Protein AF-A0A845YQE1-F1 (afdb_monomer)

Secondary structure (DSSP, 8-state):
---GGGTT-EEEEEEETT-HHHHHHHHHHHHHHHHTT---EEEEEE-HHHHHHH-----SSEEEE-TT-HHHHHHHHHHHHHHSTTS--EEEEPPTT-S---TTEEEEEE--HHHHHHHHHHH--S-HHHHHHHHHHTT-

Structure (mmCIF, N/CA/C/O backbone):
data_AF-A0A845YQE1-F1
#
_entry.id   AF-A0A845YQE1-F1
#
loop_
_atom_site.group_PDB
_atom_site.id
_atom_site.type_symbol
_atom_site.label_atom_id
_atom_site.label_alt_id
_atom_site.label_comp_id
_atom_site.label_asym_id
_atom_site.label_entity_id
_atom_site.label_seq_id
_atom_site.pdbx_PDB_ins_code
_atom_site.Cartn_x
_atom_site.Cartn_y
_atom_site.Cartn_z
_atom_site.occupancy
_atom_site.B_iso_or_equiv
_atom_site.auth_seq_id
_atom_site.auth_comp_id
_atom_site.auth_asym_id
_atom_site.auth_atom_id
_atom_site.pdbx_PDB_model_num
ATOM 1 N N . MET A 1 1 ? -8.900 9.934 15.904 1.00 53.47 1 MET A N 1
ATOM 2 C CA . MET A 1 1 ? -8.928 9.860 14.425 1.00 53.47 1 MET A CA 1
ATOM 3 C C . MET A 1 1 ? -9.695 8.609 14.064 1.00 53.47 1 MET A C 1
ATOM 5 O O . MET A 1 1 ? -9.322 7.556 14.551 1.00 53.47 1 MET A O 1
ATOM 9 N N . ASP A 1 2 ? -10.761 8.731 13.279 1.00 62.81 2 ASP A N 1
ATOM 10 C CA . ASP A 1 2 ? -11.666 7.608 13.027 1.00 62.81 2 ASP A CA 1
ATOM 11 C C . ASP A 1 2 ? -11.073 6.652 11.980 1.00 62.81 2 ASP A C 1
ATOM 13 O O . ASP A 1 2 ? -10.952 7.027 10.811 1.00 62.81 2 ASP A O 1
ATOM 17 N N . VAL A 1 3 ? -10.591 5.486 12.414 1.00 78.50 3 VAL A N 1
ATOM 18 C CA . VAL A 1 3 ? -10.077 4.402 11.553 1.00 78.50 3 VAL A CA 1
ATOM 19 C C . VAL A 1 3 ? -11.137 3.341 11.271 1.00 78.50 3 VAL A C 1
ATOM 21 O O . VAL A 1 3 ? -10.847 2.413 10.530 1.00 78.50 3 VAL A O 1
ATOM 24 N N . ALA A 1 4 ? -12.358 3.503 11.793 1.00 82.50 4 ALA A N 1
ATOM 25 C CA . ALA A 1 4 ? -13.430 2.515 11.695 1.00 82.50 4 ALA A CA 1
ATOM 26 C C . ALA A 1 4 ? -13.764 2.111 10.247 1.00 82.50 4 ALA A C 1
ATOM 28 O O . ALA A 1 4 ? -14.132 0.975 9.988 1.00 82.50 4 ALA A O 1
ATOM 29 N N . ILE A 1 5 ? -13.566 3.009 9.272 1.00 86.56 5 ILE A N 1
ATOM 30 C CA . ILE A 1 5 ? -13.750 2.694 7.841 1.00 86.56 5 ILE A CA 1
ATOM 31 C C . ILE A 1 5 ? -12.741 1.664 7.301 1.00 86.56 5 ILE A C 1
ATOM 33 O O . ILE A 1 5 ? -12.940 1.112 6.228 1.00 86.56 5 ILE A O 1
ATOM 37 N N . LEU A 1 6 ? -11.643 1.428 8.019 1.00 88.31 6 LEU A N 1
ATOM 38 C CA . LEU A 1 6 ? -10.621 0.433 7.691 1.00 88.31 6 LEU A CA 1
ATOM 39 C C . LEU A 1 6 ? -10.806 -0.861 8.498 1.00 88.31 6 LEU A C 1
ATOM 41 O O . LEU A 1 6 ? -10.034 -1.806 8.317 1.00 88.31 6 LEU A O 1
ATOM 45 N N . ASP A 1 7 ? -11.813 -0.934 9.373 1.00 88.00 7 ASP A N 1
ATOM 46 C CA . ASP A 1 7 ? -12.104 -2.150 10.122 1.00 88.00 7 ASP A CA 1
ATOM 47 C C . ASP A 1 7 ? -12.564 -3.255 9.165 1.00 88.00 7 ASP A C 1
ATOM 49 O O . ASP A 1 7 ? -13.392 -3.052 8.282 1.00 88.00 7 ASP A O 1
ATOM 53 N N . GLY A 1 8 ? -11.983 -4.445 9.319 1.00 86.62 8 GLY A N 1
ATOM 54 C CA . GLY A 1 8 ? -12.231 -5.579 8.424 1.00 86.62 8 GLY A CA 1
ATOM 55 C C . GLY A 1 8 ? -11.380 -5.589 7.151 1.00 86.62 8 GLY A C 1
ATOM 56 O O . GLY A 1 8 ? -11.297 -6.636 6.507 1.00 86.62 8 GLY A O 1
ATOM 57 N N . PHE A 1 9 ? -10.665 -4.504 6.827 1.00 91.69 9 PHE A N 1
ATOM 58 C CA . PHE A 1 9 ? -9.779 -4.489 5.664 1.00 91.69 9 PHE A CA 1
ATOM 59 C C . PHE A 1 9 ? -8.512 -5.311 5.886 1.00 91.69 9 PHE A C 1
ATOM 61 O O . PHE A 1 9 ? -7.829 -5.209 6.908 1.00 91.69 9 PHE A O 1
ATOM 68 N N . LYS A 1 10 ? -8.156 -6.101 4.876 1.00 92.44 10 LYS A N 1
ATOM 69 C CA . LYS A 1 10 ? -6.837 -6.704 4.721 1.00 92.44 10 LYS A CA 1
ATOM 70 C C . LYS A 1 10 ? -5.950 -5.733 3.948 1.00 92.44 10 LYS A C 1
ATOM 72 O O . LYS A 1 10 ? -6.211 -5.448 2.782 1.00 92.44 10 LYS A O 1
ATOM 77 N N . VAL A 1 11 ? -4.867 -5.286 4.578 1.00 93.12 11 VAL A N 1
ATOM 78 C CA . VAL A 1 11 ? -3.864 -4.429 3.939 1.00 93.12 11 VAL A CA 1
ATOM 79 C C . VAL A 1 11 ? -2.588 -5.223 3.688 1.00 93.12 11 VAL A C 1
ATOM 81 O O . VAL A 1 11 ? -2.023 -5.823 4.605 1.00 93.12 11 VAL A O 1
ATOM 84 N 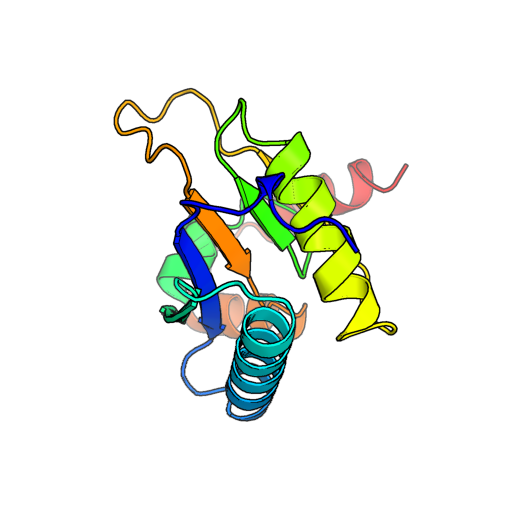N . GLU A 1 12 ? -2.100 -5.231 2.452 1.00 93.06 12 GLU A N 1
ATOM 85 C CA . GLU A 1 12 ? -0.800 -5.819 2.111 1.00 93.06 12 GLU A CA 1
ATOM 86 C C . GLU A 1 12 ? 0.160 -4.750 1.586 1.00 93.06 12 GLU A C 1
ATOM 88 O O . GLU A 1 12 ? -0.171 -3.993 0.681 1.00 93.06 12 GLU A O 1
ATOM 93 N N . ILE A 1 13 ? 1.357 -4.684 2.171 1.00 93.25 13 ILE A N 1
ATOM 94 C CA . ILE A 1 13 ? 2.411 -3.748 1.779 1.00 93.25 13 ILE A CA 1
ATOM 95 C C . ILE A 1 13 ? 3.448 -4.504 0.960 1.00 93.25 13 ILE A C 1
ATOM 97 O O . ILE A 1 13 ? 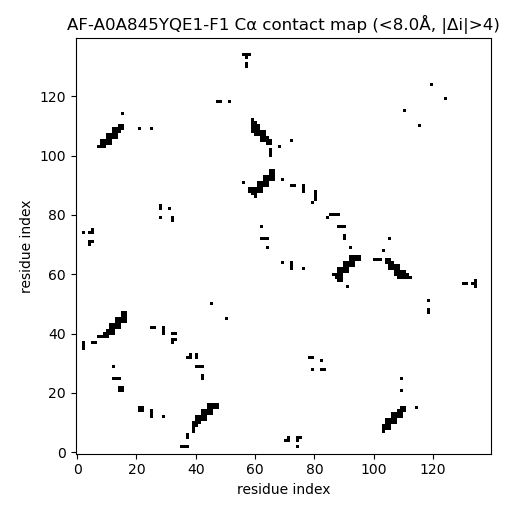4.164 -5.358 1.491 1.00 93.25 13 ILE A O 1
ATOM 101 N N . PHE A 1 14 ? 3.518 -4.182 -0.323 1.00 89.81 14 PHE A N 1
ATOM 102 C CA . PHE A 1 14 ? 4.438 -4.756 -1.284 1.00 89.81 14 PHE A CA 1
ATOM 103 C C . PHE A 1 14 ? 5.726 -3.940 -1.363 1.00 89.81 14 PHE A C 1
ATOM 105 O O . PHE A 1 14 ? 5.704 -2.713 -1.458 1.00 89.81 14 PHE A O 1
ATOM 112 N N . PHE A 1 15 ? 6.858 -4.639 -1.345 1.00 87.38 15 PHE A N 1
ATOM 113 C CA . PHE A 1 15 ? 8.188 -4.059 -1.519 1.00 87.38 15 PHE A CA 1
ATOM 114 C C . PHE A 1 15 ? 9.057 -4.973 -2.387 1.00 87.38 15 PHE A C 1
ATOM 116 O O . PHE A 1 15 ? 8.846 -6.191 -2.450 1.00 87.38 15 PHE A O 1
ATOM 123 N N . LEU A 1 16 ? 10.041 -4.386 -3.068 1.00 82.94 16 LEU A N 1
ATOM 124 C CA . LEU A 1 16 ? 10.932 -5.133 -3.947 1.00 82.94 16 LEU A CA 1
ATOM 125 C C . LEU A 1 16 ? 11.894 -6.025 -3.154 1.00 82.94 16 LEU A C 1
ATOM 127 O O . LEU A 1 16 ? 12.587 -5.581 -2.238 1.00 82.94 16 LEU A O 1
ATOM 131 N N . SER A 1 17 ? 11.987 -7.287 -3.567 1.00 81.38 17 SER A N 1
ATOM 132 C CA . SER A 1 17 ? 13.004 -8.220 -3.080 1.00 81.38 17 SER A CA 1
ATOM 133 C C . SER A 1 17 ? 14.426 -7.650 -3.179 1.00 81.38 17 SER A C 1
ATOM 135 O O . SER A 1 17 ? 14.834 -7.183 -4.239 1.00 81.38 17 SER A O 1
ATOM 137 N N . GLY A 1 18 ? 15.212 -7.768 -2.105 1.00 82.50 18 GLY A N 1
ATOM 138 C CA . GLY A 1 18 ? 16.615 -7.330 -2.069 1.00 82.50 18 GLY A CA 1
ATOM 139 C C . GLY A 1 18 ? 16.826 -5.841 -1.764 1.00 82.50 18 GLY A C 1
ATOM 140 O O . GLY A 1 18 ? 17.968 -5.402 -1.683 1.00 82.50 18 GLY A O 1
ATOM 141 N N . ARG A 1 19 ? 15.751 -5.070 -1.551 1.00 84.69 19 ARG A N 1
ATOM 142 C CA . ARG A 1 19 ? 15.798 -3.661 -1.131 1.00 84.69 19 ARG A CA 1
ATOM 143 C C . ARG A 1 19 ? 15.523 -3.536 0.368 1.00 84.69 19 ARG A C 1
ATOM 145 O O . ARG A 1 19 ? 14.375 -3.409 0.796 1.00 84.69 19 ARG A O 1
ATOM 152 N N . GLN A 1 20 ? 16.581 -3.615 1.178 1.00 89.00 20 GLN A N 1
ATOM 153 C CA . GLN A 1 20 ? 16.476 -3.549 2.643 1.00 89.00 20 GLN A CA 1
ATOM 154 C C . GLN A 1 20 ? 15.891 -2.214 3.128 1.00 89.00 20 GLN A C 1
ATOM 156 O O . GLN A 1 20 ? 15.154 -2.171 4.111 1.00 89.00 20 GLN A O 1
ATOM 161 N N . ASP A 1 21 ? 16.192 -1.131 2.420 1.00 89.00 21 ASP A N 1
ATOM 162 C CA . ASP A 1 21 ? 15.629 0.196 2.639 1.00 89.00 21 ASP A CA 1
ATOM 163 C C . ASP A 1 21 ? 14.100 0.205 2.470 1.00 89.00 21 ASP A C 1
ATOM 165 O O . ASP A 1 21 ? 13.390 0.691 3.352 1.00 89.00 21 ASP A O 1
ATOM 169 N N . LEU A 1 22 ? 13.581 -0.424 1.408 1.00 87.31 22 LEU A N 1
ATOM 170 C CA . LEU A 1 22 ? 12.137 -0.549 1.181 1.00 87.31 22 LEU A CA 1
ATOM 171 C C . LEU A 1 22 ? 11.470 -1.481 2.197 1.00 87.31 22 LEU A C 1
ATOM 173 O O . LEU A 1 22 ? 10.368 -1.190 2.657 1.00 87.31 22 LEU A O 1
ATOM 177 N N . TYR A 1 23 ? 12.134 -2.568 2.600 1.00 91.94 23 TYR A N 1
ATOM 178 C CA . TYR A 1 23 ? 11.639 -3.420 3.685 1.00 91.94 23 TYR A CA 1
ATOM 179 C C . TYR A 1 23 ? 11.497 -2.638 4.998 1.00 91.94 23 TYR A C 1
ATOM 181 O O . TYR A 1 23 ? 10.460 -2.717 5.656 1.00 91.94 23 TYR A O 1
ATOM 189 N N . ASN A 1 24 ? 12.510 -1.850 5.368 1.00 92.69 24 ASN A N 1
ATOM 190 C CA . ASN A 1 24 ? 12.479 -1.041 6.586 1.00 92.69 24 ASN A CA 1
ATOM 191 C C . ASN A 1 24 ? 11.361 0.015 6.527 1.00 92.69 24 ASN A C 1
ATOM 193 O O . ASN A 1 24 ? 10.656 0.218 7.518 1.00 92.69 24 ASN A O 1
ATOM 197 N N . ALA A 1 25 ? 11.148 0.640 5.364 1.00 90.25 25 ALA A N 1
ATOM 198 C CA . ALA A 1 25 ? 10.025 1.549 5.142 1.00 90.25 25 ALA A CA 1
ATOM 199 C C . ALA A 1 25 ? 8.669 0.830 5.284 1.00 90.25 25 ALA A C 1
ATOM 201 O O . ALA A 1 25 ? 7.790 1.313 5.999 1.00 90.25 25 ALA A O 1
ATOM 202 N N . ALA A 1 26 ? 8.516 -0.359 4.689 1.00 93.25 26 ALA A N 1
ATOM 203 C CA . ALA A 1 26 ? 7.304 -1.176 4.797 1.00 93.25 26 ALA A CA 1
ATOM 204 C C . ALA A 1 26 ? 7.003 -1.565 6.245 1.00 93.25 26 ALA A C 1
ATOM 206 O O . ALA A 1 26 ? 5.861 -1.468 6.699 1.00 93.25 26 ALA A O 1
ATOM 207 N N . LEU A 1 27 ? 8.034 -1.971 6.986 1.00 95.56 27 LEU A N 1
ATOM 208 C CA . LEU A 1 27 ? 7.928 -2.322 8.394 1.00 95.56 27 LEU A CA 1
ATOM 209 C C . LEU A 1 27 ? 7.521 -1.114 9.246 1.00 95.56 27 LEU A C 1
ATOM 211 O O . LEU A 1 27 ? 6.639 -1.242 10.093 1.00 95.56 27 LEU A O 1
ATOM 215 N N . SER A 1 28 ? 8.108 0.058 8.990 1.00 93.88 28 SER A N 1
ATOM 216 C CA . SER A 1 28 ? 7.734 1.308 9.658 1.00 93.88 28 SER A CA 1
ATOM 217 C C . SER A 1 28 ? 6.260 1.652 9.423 1.00 93.88 28 SER A C 1
ATOM 219 O O . SER A 1 28 ? 5.518 1.871 10.383 1.00 93.88 28 SER A O 1
ATOM 221 N N . ILE A 1 29 ? 5.802 1.600 8.165 1.00 94.31 29 ILE A N 1
ATOM 222 C CA . ILE A 1 29 ? 4.396 1.838 7.810 1.00 94.31 29 ILE A CA 1
ATOM 223 C C . ILE A 1 29 ? 3.489 0.831 8.517 1.00 94.31 29 ILE A C 1
ATOM 225 O O . ILE A 1 29 ? 2.529 1.240 9.163 1.00 94.31 29 ILE A O 1
ATOM 229 N N . LYS A 1 30 ? 3.802 -0.470 8.465 1.00 95.56 30 LYS A N 1
ATOM 230 C CA . LYS A 1 30 ? 3.019 -1.511 9.148 1.00 95.56 30 LYS A CA 1
ATOM 231 C C . LYS A 1 30 ? 2.887 -1.238 10.646 1.00 95.56 30 LYS A C 1
ATOM 233 O O . LYS A 1 30 ? 1.779 -1.307 11.173 1.00 95.56 30 LYS A O 1
ATOM 238 N N . ASN A 1 31 ? 3.993 -0.944 11.325 1.00 95.00 31 ASN A N 1
ATOM 239 C CA . ASN A 1 31 ? 3.985 -0.701 12.767 1.00 95.00 31 ASN A CA 1
ATOM 240 C C . ASN A 1 31 ? 3.128 0.521 13.104 1.00 95.00 31 ASN A C 1
ATOM 242 O O . ASN A 1 31 ? 2.286 0.453 13.991 1.00 95.00 31 ASN A O 1
ATOM 246 N N . LYS A 1 32 ? 3.255 1.602 12.329 1.00 93.50 32 LYS A N 1
ATOM 247 C CA . LYS A 1 32 ? 2.418 2.787 12.514 1.00 93.50 32 LYS A CA 1
ATOM 248 C C . LYS A 1 32 ? 0.946 2.521 12.228 1.00 93.50 32 LYS A C 1
ATOM 250 O O . LYS A 1 32 ? 0.112 2.946 13.013 1.00 93.50 32 LYS A O 1
ATOM 255 N N . LEU A 1 33 ? 0.602 1.790 11.169 1.00 92.56 33 LEU A N 1
ATOM 256 C CA . LEU A 1 33 ? -0.786 1.387 10.915 1.00 92.56 33 LEU A CA 1
ATOM 257 C C . LEU A 1 33 ? -1.357 0.562 12.081 1.00 92.56 33 LEU A C 1
ATOM 259 O O . LEU A 1 33 ? -2.510 0.766 12.457 1.00 92.56 33 LEU A O 1
ATOM 263 N N . SER A 1 34 ? -0.540 -0.291 12.706 1.00 91.44 34 SER A N 1
ATOM 264 C CA . SER A 1 34 ? -0.920 -1.006 13.928 1.00 91.44 34 SER A CA 1
ATOM 265 C C . SER A 1 34 ? -1.143 -0.066 15.118 1.00 91.44 34 SER A C 1
ATOM 267 O O . SER A 1 34 ? -2.109 -0.270 15.850 1.00 91.44 34 SER A O 1
ATOM 269 N N . ASP A 1 35 ? -0.317 0.973 15.297 1.00 90.44 35 ASP A N 1
ATOM 270 C CA . ASP A 1 35 ? -0.529 2.016 16.320 1.00 90.44 35 ASP A CA 1
ATOM 271 C C . ASP A 1 35 ? -1.862 2.758 16.099 1.00 90.44 35 ASP A C 1
ATOM 273 O O . ASP A 1 35 ? -2.525 3.165 17.051 1.00 90.44 35 ASP A O 1
ATOM 277 N N . TYR A 1 36 ? -2.286 2.897 14.838 1.00 86.25 36 TYR A N 1
ATOM 278 C CA . TYR A 1 36 ? -3.596 3.437 14.459 1.00 86.25 36 TYR A CA 1
ATOM 279 C C . TYR A 1 36 ? -4.753 2.438 14.633 1.00 86.25 36 TYR A C 1
ATOM 281 O O . TYR A 1 36 ? -5.895 2.817 14.405 1.00 86.25 36 TYR A O 1
ATOM 289 N N . GLY A 1 37 ? -4.496 1.192 15.041 1.00 88.62 37 GLY A N 1
ATOM 290 C CA . GLY A 1 37 ? -5.517 0.167 15.285 1.00 88.62 37 GLY A CA 1
ATOM 291 C C . GLY A 1 37 ? -5.737 -0.824 14.138 1.00 88.62 37 GLY A C 1
ATOM 292 O O . GLY A 1 37 ? -6.488 -1.784 14.312 1.00 88.62 37 GLY A O 1
ATOM 293 N N . LEU A 1 38 ? -5.056 -0.672 12.995 1.00 90.19 38 LEU A N 1
ATOM 294 C CA . LEU A 1 38 ? -5.169 -1.612 11.878 1.00 90.19 38 LEU A CA 1
ATOM 295 C C . LEU A 1 38 ? -4.327 -2.863 12.141 1.00 90.19 38 LEU A C 1
ATOM 297 O O . LEU A 1 38 ? -3.103 -2.852 12.018 1.00 90.19 38 LEU A O 1
ATOM 301 N N . LYS A 1 39 ? -4.992 -3.974 12.463 1.00 86.12 39 LYS A N 1
ATOM 302 C CA . LYS A 1 39 ? -4.315 -5.230 12.836 1.00 86.12 39 LYS A CA 1
ATOM 303 C C . LYS A 1 39 ? -4.026 -6.162 11.657 1.00 86.12 39 LYS A C 1
ATOM 305 O O . LYS A 1 39 ? -3.072 -6.934 11.712 1.00 86.12 39 LYS A O 1
ATOM 310 N N . ASN A 1 40 ? -4.816 -6.108 10.584 1.00 92.50 40 A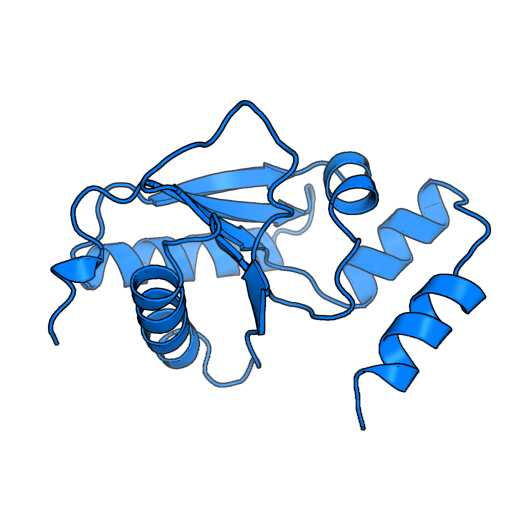SN A N 1
ATOM 311 C CA . ASN A 1 40 ? -4.672 -7.012 9.437 1.00 92.50 40 ASN A CA 1
ATOM 312 C C . ASN A 1 40 ? -3.763 -6.421 8.346 1.00 92.50 40 ASN A C 1
ATOM 314 O O . ASN A 1 40 ? -4.155 -6.288 7.188 1.00 92.50 40 ASN A O 1
ATOM 318 N N . VAL A 1 41 ? -2.540 -6.053 8.739 1.00 94.81 41 VAL A N 1
ATOM 319 C CA . VAL A 1 41 ? -1.518 -5.494 7.845 1.00 94.81 41 VAL A CA 1
ATOM 320 C C . VAL A 1 41 ? -0.379 -6.499 7.673 1.00 94.81 41 VAL A C 1
ATOM 322 O O . VAL A 1 41 ? 0.282 -6.883 8.644 1.00 94.81 41 VAL A O 1
ATOM 325 N N . ARG A 1 42 ? -0.117 -6.937 6.440 1.00 96.12 42 ARG A N 1
ATOM 326 C CA . ARG A 1 42 ? 0.947 -7.907 6.123 1.00 96.12 42 ARG A CA 1
ATOM 327 C C . ARG A 1 42 ? 1.979 -7.303 5.183 1.00 96.12 42 ARG A C 1
ATOM 329 O O . ARG A 1 42 ? 1.651 -6.496 4.324 1.00 96.12 42 ARG A O 1
ATOM 336 N N . LEU A 1 43 ? 3.227 -7.731 5.336 1.00 94.94 43 LEU A N 1
ATOM 337 C CA . LEU A 1 43 ? 4.296 -7.392 4.401 1.00 94.94 43 LEU A CA 1
ATOM 338 C C . LEU A 1 43 ? 4.378 -8.483 3.335 1.00 94.94 43 LEU A C 1
ATOM 340 O O . LEU A 1 43 ? 4.316 -9.672 3.658 1.00 94.94 43 LEU A O 1
ATOM 344 N N . ARG A 1 44 ? 4.521 -8.085 2.075 1.00 91.06 44 ARG A N 1
ATOM 345 C CA . ARG A 1 44 ? 4.679 -8.982 0.936 1.00 91.06 44 ARG A CA 1
ATOM 346 C C . ARG A 1 44 ? 5.911 -8.581 0.147 1.00 91.06 44 ARG A C 1
ATOM 348 O O . ARG A 1 44 ? 6.019 -7.475 -0.367 1.00 91.06 44 ARG A O 1
ATOM 355 N N . GLN A 1 45 ? 6.841 -9.512 0.040 1.00 86.69 45 GLN A N 1
ATOM 356 C CA . GLN A 1 45 ? 7.946 -9.366 -0.886 1.00 86.69 45 GLN A CA 1
ATOM 357 C C . GLN A 1 45 ? 7.418 -9.665 -2.284 1.00 86.69 45 GLN A C 1
ATOM 359 O O . GLN A 1 45 ? 6.820 -10.717 -2.509 1.00 86.69 45 GLN A O 1
ATOM 364 N N . SER A 1 46 ? 7.624 -8.740 -3.209 1.00 76.50 46 SER A N 1
ATOM 365 C CA . SER A 1 46 ? 7.238 -8.927 -4.598 1.00 76.50 46 SER A CA 1
ATOM 366 C C . SER A 1 46 ? 8.480 -9.086 -5.467 1.00 76.50 46 SER A C 1
ATOM 368 O O . SER A 1 46 ? 9.537 -8.478 -5.237 1.00 76.50 46 SER A O 1
ATOM 370 N N . SER A 1 47 ? 8.368 -9.997 -6.432 1.00 68.06 47 SER A N 1
ATOM 371 C CA . SER A 1 47 ? 9.401 -10.196 -7.434 1.00 68.06 47 SER A CA 1
ATOM 372 C C . SER A 1 47 ? 9.349 -9.046 -8.432 1.00 68.06 47 SER A C 1
ATOM 374 O O . SER A 1 47 ? 8.282 -8.518 -8.732 1.00 68.06 47 SER A O 1
ATOM 376 N N . ALA A 1 48 ? 10.495 -8.705 -9.008 1.00 63.56 48 ALA A N 1
ATOM 377 C CA . ALA A 1 48 ? 10.581 -7.740 -10.097 1.00 63.56 48 ALA A CA 1
ATOM 378 C C . ALA A 1 48 ? 9.549 -7.985 -11.224 1.00 63.56 48 ALA A C 1
ATOM 380 O O . ALA A 1 48 ? 8.979 -7.038 -11.753 1.00 63.56 48 ALA A O 1
ATOM 381 N N . ASN A 1 49 ? 9.261 -9.252 -11.542 1.00 55.66 49 ASN A N 1
ATOM 382 C CA . ASN A 1 49 ? 8.295 -9.632 -12.577 1.00 55.66 49 ASN A CA 1
ATOM 383 C C . ASN A 1 49 ? 6.846 -9.358 -12.168 1.00 55.66 49 ASN A C 1
ATOM 385 O O . ASN A 1 49 ? 6.044 -8.960 -13.003 1.00 55.66 49 ASN A O 1
ATOM 389 N N . THR A 1 50 ? 6.513 -9.545 -10.893 1.00 58.31 50 THR A N 1
ATOM 390 C CA . THR A 1 50 ? 5.173 -9.257 -10.366 1.00 58.31 50 THR A CA 1
ATOM 391 C C . THR A 1 50 ? 4.887 -7.756 -10.426 1.00 58.31 50 THR A C 1
ATOM 393 O O . THR A 1 50 ? 3.805 -7.365 -10.837 1.00 58.31 50 THR A O 1
ATOM 396 N N . PHE A 1 51 ? 5.887 -6.908 -10.155 1.00 57.41 51 PHE A N 1
ATOM 397 C CA . PHE A 1 51 ? 5.756 -5.461 -10.350 1.00 57.41 51 PHE A CA 1
ATOM 398 C C . PHE A 1 51 ? 5.476 -5.088 -11.820 1.00 57.41 51 PHE A C 1
ATOM 400 O O . PHE A 1 51 ? 4.613 -4.260 -12.070 1.00 57.41 51 PHE A O 1
ATOM 407 N N . ILE A 1 52 ? 6.135 -5.715 -12.806 1.00 52.31 52 ILE A N 1
ATOM 408 C CA . ILE A 1 52 ? 6.003 -5.396 -14.251 1.00 52.31 52 ILE A CA 1
ATOM 409 C C . ILE A 1 52 ? 4.577 -5.523 -14.788 1.00 52.31 52 ILE A C 1
ATOM 411 O O . ILE A 1 52 ? 4.128 -4.653 -15.532 1.00 52.31 52 ILE A O 1
ATOM 415 N N . PHE A 1 53 ? 3.885 -6.619 -14.484 1.00 50.72 53 PHE A N 1
ATOM 416 C CA . PHE A 1 53 ? 2.545 -6.857 -15.036 1.00 50.72 53 PHE A CA 1
ATOM 417 C C . PHE A 1 53 ? 1.485 -5.979 -14.369 1.00 50.72 53 PHE A C 1
ATOM 419 O O . PHE A 1 53 ? 0.490 -5.615 -14.991 1.00 50.72 53 PHE A O 1
ATOM 426 N N . ASP A 1 54 ? 1.776 -5.548 -13.148 1.00 51.59 54 ASP A N 1
ATOM 427 C CA . ASP A 1 54 ? 0.944 -4.674 -12.344 1.00 51.59 54 ASP A CA 1
ATOM 428 C C . ASP A 1 54 ? 1.219 -3.178 -12.619 1.00 51.59 54 ASP A C 1
ATOM 430 O O . ASP A 1 54 ? 0.496 -2.318 -12.122 1.00 51.59 54 ASP A O 1
ATOM 434 N N . LEU A 1 55 ? 2.234 -2.831 -13.420 1.00 50.81 55 LEU A N 1
ATOM 435 C CA . LEU A 1 55 ? 2.738 -1.470 -13.681 1.00 50.81 55 LEU A CA 1
ATOM 436 C C . LEU A 1 55 ? 1.947 -0.671 -14.742 1.00 50.81 55 LEU A C 1
ATOM 438 O O . LEU A 1 55 ? 2.495 0.190 -15.431 1.00 50.81 55 LEU A O 1
ATOM 442 N N . VAL A 1 56 ? 0.632 -0.878 -14.865 1.00 49.16 56 VAL A N 1
ATOM 443 C CA . VAL A 1 56 ? -0.214 -0.054 -15.762 1.00 49.16 56 VAL A CA 1
ATOM 444 C C . VAL A 1 56 ? -0.391 1.392 -15.234 1.00 49.16 56 VAL A C 1
ATOM 446 O O . VAL A 1 56 ? -0.963 2.244 -15.912 1.00 49.16 56 VAL A O 1
ATOM 449 N N . GLY A 1 57 ? 0.154 1.711 -14.053 1.00 49.44 57 GLY A N 1
ATOM 450 C CA . GLY A 1 57 ? 0.152 3.042 -13.445 1.00 49.44 57 GLY A CA 1
ATOM 451 C C . GLY A 1 57 ? 1.519 3.732 -13.478 1.00 49.44 57 GLY A C 1
ATOM 452 O O . GLY A 1 57 ? 2.541 3.141 -13.162 1.00 49.44 57 GLY A O 1
ATOM 453 N N . CYS A 1 58 ? 1.509 5.022 -13.806 1.00 53.69 58 CYS A N 1
ATOM 454 C CA . CYS A 1 58 ? 2.673 5.915 -13.897 1.00 53.69 58 CYS A CA 1
ATOM 455 C C . CYS A 1 58 ? 3.034 6.631 -12.589 1.00 53.69 58 CYS A C 1
ATOM 457 O O . CYS A 1 58 ? 3.673 7.686 -12.586 1.00 53.69 58 CYS A O 1
ATOM 459 N N . HIS A 1 59 ? 2.522 6.112 -11.483 1.00 59.78 59 HIS A N 1
ATOM 460 C CA . HIS A 1 59 ? 2.415 6.832 -10.233 1.00 59.78 59 HIS A CA 1
ATOM 461 C C . HIS A 1 59 ? 2.954 5.956 -9.110 1.00 59.78 59 HIS A C 1
ATOM 463 O O . HIS A 1 59 ? 2.392 4.903 -8.803 1.00 59.78 59 HIS A O 1
ATOM 469 N N . TRP A 1 60 ? 4.061 6.401 -8.519 1.00 74.19 60 TRP A N 1
ATOM 470 C CA . TRP A 1 60 ? 4.801 5.671 -7.497 1.00 74.19 60 TRP A CA 1
ATOM 471 C C . TRP A 1 60 ? 5.176 6.612 -6.358 1.00 74.19 60 TRP A C 1
ATOM 473 O O . TRP A 1 60 ? 5.625 7.730 -6.631 1.00 74.19 60 TRP A O 1
ATOM 483 N N . PRO A 1 61 ? 5.025 6.177 -5.101 1.00 79.50 61 PRO A N 1
ATOM 484 C CA . PRO A 1 61 ? 4.344 4.957 -4.652 1.00 79.50 61 PRO A CA 1
ATOM 485 C C . PRO A 1 61 ? 2.819 5.042 -4.853 1.00 79.50 61 PRO A C 1
ATOM 487 O O . PRO A 1 61 ? 2.250 6.131 -4.964 1.00 79.50 61 PRO A O 1
ATOM 490 N N . ASN A 1 62 ? 2.131 3.900 -4.875 1.00 84.94 62 ASN A N 1
ATOM 491 C CA . ASN A 1 62 ? 0.675 3.864 -5.041 1.00 84.94 62 ASN A CA 1
ATOM 492 C C . ASN A 1 62 ? -0.026 2.962 -4.022 1.00 84.94 62 ASN A C 1
ATOM 494 O O . ASN A 1 62 ? 0.558 2.046 -3.446 1.00 84.94 62 ASN A O 1
ATOM 498 N N . ILE A 1 63 ? -1.300 3.263 -3.800 1.00 89.50 63 ILE A N 1
ATOM 499 C CA . ILE A 1 63 ? -2.249 2.467 -3.035 1.00 89.50 63 ILE A CA 1
ATOM 500 C C . ILE A 1 63 ? -3.304 1.981 -4.018 1.00 89.50 63 ILE A C 1
ATOM 502 O O . ILE A 1 63 ? -3.950 2.798 -4.680 1.00 89.50 63 ILE A O 1
ATOM 506 N N . ARG A 1 64 ? -3.487 0.664 -4.107 1.00 87.25 64 ARG A N 1
ATOM 507 C CA . ARG A 1 64 ? -4.473 0.060 -5.004 1.00 87.25 64 ARG A CA 1
ATOM 508 C C . ARG A 1 64 ? -5.616 -0.564 -4.249 1.00 87.25 64 ARG A C 1
ATOM 510 O O . ARG A 1 64 ? -5.419 -1.138 -3.178 1.00 87.25 64 ARG A O 1
ATOM 517 N N . TYR A 1 65 ? -6.790 -0.457 -4.839 1.00 88.00 65 TYR A N 1
ATOM 518 C CA . TYR A 1 65 ? -8.046 -0.827 -4.216 1.00 88.00 65 TYR A CA 1
ATOM 519 C C . TYR A 1 65 ? -9.045 -1.282 -5.279 1.00 88.00 65 TYR A C 1
ATOM 521 O O . TYR A 1 65 ? -8.949 -0.887 -6.445 1.00 88.00 65 TYR A O 1
ATOM 529 N N . ASP A 1 66 ? -10.001 -2.111 -4.873 1.00 85.19 66 ASP A N 1
ATOM 530 C CA . ASP A 1 66 ? -11.094 -2.522 -5.748 1.00 85.19 66 ASP A CA 1
ATOM 531 C C . ASP A 1 66 ? -12.068 -1.355 -6.005 1.00 85.19 66 ASP A C 1
ATOM 533 O O . ASP A 1 66 ? -12.342 -0.565 -5.094 1.00 85.19 66 ASP A O 1
ATOM 537 N N . PRO A 1 67 ? -12.640 -1.232 -7.220 1.00 79.38 67 PRO A N 1
ATOM 538 C CA . PRO A 1 67 ? -13.689 -0.258 -7.509 1.00 79.38 67 PRO A CA 1
ATOM 539 C C . PRO A 1 67 ? -14.868 -0.401 -6.533 1.00 79.38 67 PRO A C 1
ATOM 541 O O . PRO A 1 67 ? -15.585 -1.400 -6.551 1.00 79.38 67 PRO A O 1
ATOM 544 N N . GLY A 1 68 ? -15.053 0.606 -5.678 1.00 83.00 68 GLY A N 1
ATOM 545 C CA . GLY A 1 68 ? -16.002 0.591 -4.556 1.00 83.00 68 GLY A CA 1
ATOM 546 C C . GLY A 1 68 ? -15.355 0.910 -3.204 1.00 83.00 68 GLY A C 1
ATOM 547 O O . GLY A 1 68 ? -16.026 1.445 -2.329 1.00 83.00 68 GLY A O 1
ATOM 548 N N . GLU A 1 69 ? -14.043 0.698 -3.069 1.00 89.00 69 GLU A N 1
ATOM 549 C CA . GLU A 1 69 ? -13.304 0.876 -1.807 1.00 89.00 69 GLU A CA 1
ATOM 550 C C . GLU A 1 69 ? -12.539 2.211 -1.720 1.00 89.00 69 GLU A C 1
ATOM 552 O O . GLU A 1 69 ? -11.634 2.384 -0.899 1.00 89.00 69 GLU A O 1
ATOM 557 N N . GLU A 1 70 ? -12.888 3.185 -2.565 1.00 90.31 70 GLU A N 1
ATOM 558 C CA . GLU A 1 70 ? -12.170 4.462 -2.693 1.00 90.31 70 GLU A CA 1
ATOM 559 C C . GLU A 1 70 ? -12.114 5.248 -1.378 1.00 90.31 70 GLU A C 1
ATOM 561 O O . GLU A 1 70 ? -11.083 5.835 -1.042 1.00 90.31 70 GLU A O 1
ATOM 566 N N . SER A 1 71 ? -13.196 5.236 -0.598 1.00 92.00 71 SER A N 1
ATOM 567 C CA . SER A 1 71 ? -13.258 5.924 0.696 1.00 92.00 71 SER A CA 1
ATOM 568 C C . SER A 1 71 ? -12.264 5.335 1.701 1.00 92.00 71 SER A C 1
ATOM 570 O O . SER A 1 71 ? -11.551 6.076 2.385 1.00 92.00 71 SER A O 1
ATOM 572 N N . ALA A 1 72 ? -12.164 4.004 1.756 1.00 92.38 72 ALA A N 1
ATOM 573 C CA . ALA A 1 72 ? -11.192 3.304 2.588 1.00 92.38 72 ALA A CA 1
ATOM 574 C C . ALA A 1 72 ? -9.761 3.555 2.080 1.00 92.38 72 ALA A C 1
ATOM 576 O O . ALA A 1 72 ? -8.884 3.944 2.854 1.00 92.38 72 ALA A O 1
ATOM 577 N N . ALA A 1 73 ? -9.527 3.460 0.769 1.00 93.25 73 ALA A N 1
ATOM 578 C CA . ALA A 1 73 ? -8.227 3.744 0.161 1.00 93.25 73 ALA A CA 1
ATOM 579 C C . ALA A 1 73 ? -7.757 5.188 0.416 1.00 93.25 73 ALA A C 1
ATOM 581 O O . ALA A 1 73 ? -6.610 5.414 0.805 1.00 93.25 73 ALA A O 1
ATOM 582 N N . SER A 1 74 ? -8.654 6.167 0.290 1.00 94.25 74 SER A N 1
ATOM 583 C CA . SER A 1 74 ? -8.397 7.582 0.588 1.00 94.25 74 SER A CA 1
ATOM 584 C C . SER A 1 74 ? -8.057 7.803 2.055 1.00 94.25 74 SER A C 1
ATOM 586 O O . SER A 1 74 ? -7.145 8.568 2.389 1.00 94.25 74 SER A O 1
ATOM 588 N N . LYS A 1 75 ? -8.748 7.099 2.957 1.00 93.88 75 LYS A N 1
ATOM 589 C CA . LYS A 1 75 ? -8.424 7.153 4.378 1.00 93.88 75 LYS A CA 1
ATOM 590 C C . LYS A 1 75 ? -7.041 6.577 4.657 1.00 93.88 75 LYS A C 1
ATOM 592 O O . LYS A 1 75 ? -6.265 7.207 5.378 1.00 93.88 75 LYS A O 1
ATOM 597 N N . LEU A 1 76 ? -6.726 5.420 4.076 1.00 94.62 76 LEU A N 1
ATOM 598 C CA . LEU A 1 76 ? -5.417 4.791 4.214 1.00 94.62 76 LEU A CA 1
ATOM 599 C C . LEU A 1 76 ? -4.313 5.712 3.685 1.00 94.62 76 LEU A C 1
ATOM 601 O O . LEU A 1 76 ? -3.335 5.937 4.393 1.00 94.62 76 LEU A O 1
ATOM 605 N N . LYS A 1 77 ? -4.510 6.334 2.515 1.00 94.38 77 LYS A N 1
ATOM 606 C CA . LYS A 1 77 ? -3.606 7.352 1.957 1.00 94.38 77 LYS A CA 1
ATOM 607 C C . LYS A 1 77 ? -3.322 8.472 2.949 1.00 94.38 77 LYS A C 1
ATOM 609 O O . LYS A 1 77 ? -2.161 8.738 3.231 1.00 94.38 77 LYS A O 1
ATOM 614 N N . SER A 1 78 ? -4.358 9.066 3.545 1.00 92.88 78 SER A N 1
ATOM 615 C CA . SER A 1 78 ? -4.189 10.141 4.534 1.00 92.88 78 SER A CA 1
ATOM 616 C C . SER A 1 78 ? -3.371 9.712 5.759 1.00 92.88 78 SER A C 1
ATOM 618 O O . SER A 1 78 ? -2.656 10.525 6.346 1.00 92.88 78 SER A O 1
ATOM 620 N N . ILE A 1 79 ? -3.484 8.451 6.185 1.00 92.62 79 ILE A N 1
ATOM 621 C CA . ILE A 1 79 ? -2.694 7.918 7.301 1.00 92.62 79 ILE A CA 1
ATOM 622 C C . ILE A 1 79 ? -1.243 7.705 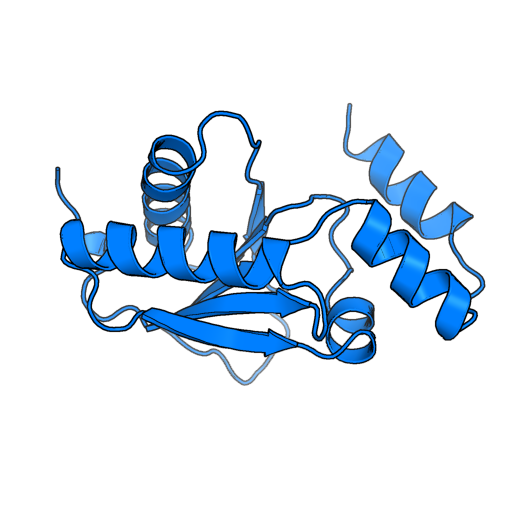6.863 1.00 92.62 79 ILE A C 1
ATOM 624 O O . ILE A 1 79 ? -0.324 8.136 7.557 1.00 92.62 79 ILE A O 1
ATOM 628 N N . VAL A 1 80 ? -1.030 7.086 5.703 1.00 92.38 80 VAL A N 1
ATOM 629 C CA . VAL A 1 80 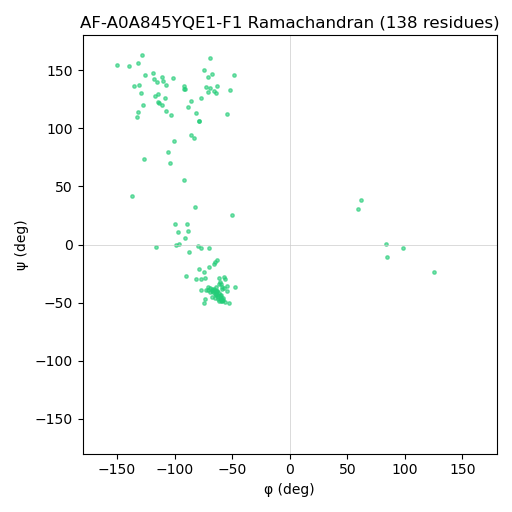? 0.306 6.800 5.168 1.00 92.38 80 VAL A CA 1
ATOM 630 C C . VAL A 1 80 ? 1.078 8.090 4.868 1.00 92.38 80 VAL A C 1
ATOM 632 O O . VAL A 1 80 ? 2.247 8.181 5.228 1.00 92.38 80 VAL A O 1
ATOM 635 N N . GLU A 1 81 ? 0.429 9.123 4.330 1.00 92.44 81 GLU A N 1
ATOM 636 C CA . GLU A 1 81 ? 1.024 10.452 4.112 1.00 92.44 81 GLU A CA 1
ATOM 637 C C . GLU A 1 81 ? 1.477 11.119 5.418 1.00 92.44 81 GLU A C 1
ATOM 639 O O . GLU A 1 81 ? 2.442 11.872 5.423 1.00 92.44 81 GLU A O 1
ATOM 644 N N . LYS A 1 82 ? 0.846 10.820 6.560 1.00 90.69 82 LYS A N 1
ATOM 645 C CA . LYS A 1 82 ? 1.331 11.301 7.868 1.00 90.69 82 LYS A CA 1
ATOM 646 C C . LYS A 1 82 ? 2.536 10.516 8.372 1.00 90.69 82 LYS A C 1
ATOM 648 O O . LYS A 1 82 ? 3.341 11.056 9.124 1.00 90.69 82 LYS A O 1
ATOM 653 N N . ILE A 1 83 ? 2.638 9.241 8.002 1.00 90.06 83 ILE A N 1
ATOM 654 C CA . ILE A 1 83 ? 3.757 8.369 8.377 1.00 90.06 83 ILE A CA 1
ATOM 655 C C . ILE A 1 83 ? 4.989 8.693 7.524 1.00 90.06 83 ILE A C 1
ATOM 657 O O . ILE A 1 83 ? 6.105 8.709 8.039 1.00 90.06 83 ILE A O 1
ATOM 661 N N . VAL A 1 84 ? 4.782 8.969 6.235 1.00 89.12 84 VAL A N 1
ATOM 662 C CA . VAL A 1 84 ? 5.832 9.257 5.251 1.00 89.12 84 VAL A CA 1
ATOM 663 C C . VAL A 1 84 ? 5.523 10.586 4.539 1.00 89.12 84 VAL A C 1
ATOM 665 O O . VAL A 1 84 ? 5.114 10.586 3.378 1.00 89.12 84 VAL A O 1
ATOM 668 N N . PRO A 1 85 ? 5.709 11.735 5.218 1.00 84.56 85 PRO A N 1
ATOM 669 C CA . PRO A 1 85 ? 5.250 13.043 4.731 1.00 84.56 85 PRO A CA 1
ATOM 670 C C . PRO A 1 85 ? 6.012 13.578 3.518 1.00 84.56 85 PRO A C 1
ATOM 672 O O . PRO A 1 85 ? 5.503 14.429 2.797 1.00 84.56 85 PRO A O 1
ATOM 675 N N . ASN A 1 86 ? 7.215 13.065 3.263 1.00 84.69 86 ASN A N 1
ATOM 676 C CA . ASN A 1 86 ? 8.061 13.516 2.155 1.00 84.69 86 ASN A CA 1
ATOM 677 C C . ASN A 1 86 ? 7.792 12.756 0.846 1.00 84.69 86 ASN A C 1
ATOM 679 O O . ASN A 1 86 ? 8.585 12.846 -0.088 1.00 84.69 86 ASN A O 1
ATOM 683 N N . GLN A 1 87 ? 6.713 11.972 0.783 1.00 82.31 87 GLN A N 1
ATOM 684 C CA . GLN A 1 87 ? 6.395 11.121 -0.356 1.00 82.31 87 GLN A CA 1
ATOM 685 C C . GLN A 1 87 ? 4.952 11.358 -0.806 1.00 82.31 87 GLN A C 1
ATOM 687 O O . GLN A 1 87 ? 4.026 11.343 0.002 1.00 82.31 87 GLN A O 1
ATOM 692 N N . THR A 1 88 ? 4.755 11.584 -2.106 1.00 84.75 88 THR A N 1
ATOM 693 C CA . THR A 1 88 ? 3.420 11.753 -2.693 1.00 84.75 88 THR A CA 1
ATOM 694 C C . THR A 1 88 ? 2.830 10.393 -3.028 1.00 84.75 88 THR A C 1
ATOM 696 O O . THR A 1 88 ? 3.419 9.639 -3.796 1.00 84.75 88 THR A O 1
ATOM 699 N N . TRP A 1 89 ? 1.654 10.095 -2.483 1.00 88.19 89 TRP A N 1
ATOM 700 C CA . TRP A 1 89 ? 0.964 8.827 -2.697 1.00 88.19 89 TRP A CA 1
ATOM 701 C C . TRP A 1 89 ? -0.149 8.977 -3.719 1.00 88.19 89 TRP A C 1
ATOM 703 O O . TRP A 1 89 ? -0.867 9.976 -3.732 1.00 88.19 89 TRP A O 1
ATOM 713 N N . TYR A 1 90 ? -0.337 7.958 -4.546 1.00 86.88 90 TYR A N 1
ATOM 714 C CA . TYR A 1 90 ? -1.386 7.954 -5.560 1.00 86.88 90 TYR A CA 1
ATOM 715 C C . TYR A 1 90 ? -2.378 6.827 -5.308 1.00 86.88 90 TYR A C 1
ATOM 717 O O . TYR A 1 90 ? -1.995 5.737 -4.892 1.00 86.88 90 TYR A O 1
ATOM 725 N N . LEU A 1 91 ? -3.655 7.094 -5.559 1.00 89.12 91 LEU A N 1
ATOM 726 C CA . LEU A 1 91 ? -4.708 6.086 -5.514 1.00 89.12 91 LEU A CA 1
ATOM 727 C C . LEU A 1 91 ? -4.883 5.487 -6.906 1.00 89.12 91 LEU A C 1
ATOM 729 O O . LEU A 1 91 ? -4.963 6.223 -7.888 1.00 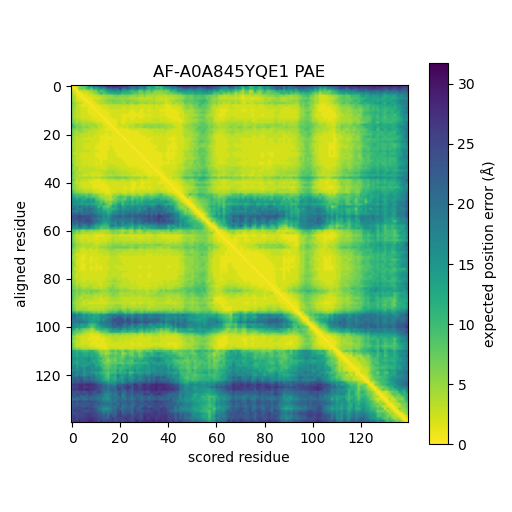89.12 91 LEU A O 1
ATOM 733 N N . HIS A 1 92 ? -4.962 4.163 -6.990 1.00 84.50 92 HIS A N 1
ATOM 734 C CA . HIS A 1 92 ? -5.178 3.459 -8.246 1.00 84.50 92 HIS A CA 1
ATOM 735 C C . HIS A 1 92 ? -6.278 2.408 -8.092 1.00 84.50 92 HIS A C 1
ATOM 737 O O . HIS A 1 92 ? -6.089 1.398 -7.416 1.00 84.50 92 HIS A O 1
ATOM 743 N N . ALA A 1 93 ? -7.432 2.646 -8.711 1.00 82.62 93 ALA A N 1
ATOM 744 C CA . ALA A 1 93 ? -8.482 1.638 -8.773 1.00 82.62 93 ALA A CA 1
ATOM 745 C C . ALA A 1 93 ? -8.031 0.487 -9.684 1.00 82.62 93 ALA A C 1
ATOM 747 O O . ALA A 1 93 ? -7.499 0.728 -10.769 1.00 82.62 93 ALA A O 1
ATOM 748 N N . LEU A 1 94 ? -8.234 -0.756 -9.253 1.00 77.25 94 LEU A N 1
ATOM 749 C CA . LEU A 1 94 ? -8.020 -1.927 -10.102 1.00 77.25 94 LEU A CA 1
ATOM 750 C C . LEU A 1 94 ? -9.065 -1.954 -11.232 1.00 77.25 94 LEU A C 1
ATOM 752 O O . LEU A 1 94 ? -10.200 -1.512 -11.050 1.00 77.25 94 LEU A O 1
ATOM 756 N N . ASN A 1 95 ? -8.694 -2.460 -12.412 1.00 67.25 95 ASN A N 1
ATOM 757 C CA . ASN A 1 95 ? -9.640 -2.573 -13.526 1.00 67.25 95 ASN A CA 1
ATOM 758 C C . ASN A 1 95 ? -10.788 -3.530 -13.165 1.00 67.25 95 ASN A C 1
ATOM 760 O O . ASN A 1 95 ? -10.559 -4.615 -12.635 1.00 67.25 95 ASN A O 1
ATOM 764 N N . GLN A 1 96 ? -12.018 -3.131 -13.500 1.00 57.97 96 GLN A N 1
ATOM 765 C CA . GLN A 1 96 ? -13.257 -3.836 -13.141 1.00 57.97 96 GLN A CA 1
ATOM 766 C C . GLN A 1 96 ? -13.394 -5.249 -13.741 1.00 57.97 96 GLN A C 1
ATOM 768 O O . GLN A 1 96 ? -14.250 -6.003 -13.281 1.00 57.97 96 GLN A O 1
ATOM 773 N N . ASP A 1 97 ? -12.561 -5.606 -14.724 1.00 57.34 97 ASP A N 1
ATOM 774 C CA . ASP A 1 97 ? -12.665 -6.844 -15.512 1.00 57.34 97 ASP A CA 1
ATOM 775 C C . ASP A 1 97 ? -12.111 -8.099 -14.812 1.00 57.34 97 ASP A C 1
ATOM 777 O O . ASP A 1 97 ? -12.180 -9.197 -15.365 1.00 57.34 97 ASP A O 1
ATOM 781 N N . TYR A 1 98 ? -11.578 -7.980 -13.592 1.00 53.03 98 TYR A N 1
ATOM 782 C CA . TYR A 1 98 ? -11.189 -9.149 -12.804 1.00 53.03 98 TYR A CA 1
ATOM 783 C C . TYR A 1 98 ? -12.420 -9.748 -12.109 1.00 53.03 98 TYR A C 1
ATOM 785 O O . TYR A 1 98 ? -13.013 -9.144 -11.215 1.00 53.03 98 TYR A O 1
ATOM 793 N N . SER A 1 99 ? -12.803 -10.958 -12.525 1.00 46.72 99 SER A N 1
ATOM 794 C CA . SER A 1 99 ? -13.933 -11.721 -11.973 1.00 46.72 99 SER A CA 1
ATOM 795 C C . SER A 1 99 ? -13.747 -12.131 -10.505 1.00 46.72 99 SER A C 1
ATOM 797 O O . SER A 1 99 ? -14.724 -12.462 -9.839 1.00 46.72 99 SER A O 1
ATOM 799 N N . ASP A 1 100 ? -12.516 -12.052 -9.992 1.00 56.03 100 ASP A N 1
ATOM 800 C CA . ASP A 1 100 ? -12.141 -12.427 -8.628 1.00 56.03 100 ASP A CA 1
ATOM 801 C C . ASP A 1 100 ? -11.936 -11.173 -7.765 1.00 56.03 100 ASP A C 1
ATOM 803 O O . ASP A 1 100 ? -10.817 -10.806 -7.401 1.00 56.03 100 ASP A O 1
ATOM 807 N N . ARG A 1 101 ? -13.033 -10.475 -7.450 1.00 60.84 101 ARG A N 1
ATOM 808 C CA . ARG A 1 101 ? -12.995 -9.329 -6.527 1.00 60.84 101 ARG A CA 1
ATOM 809 C C . ARG A 1 101 ? -12.591 -9.793 -5.133 1.00 60.84 101 ARG A C 1
ATOM 811 O O . ARG A 1 101 ? -13.199 -10.714 -4.584 1.00 60.84 101 ARG A O 1
ATOM 818 N N . THR A 1 102 ? -11.615 -9.121 -4.527 1.00 65.69 102 THR A N 1
ATOM 819 C CA . THR A 1 102 ? -11.243 -9.368 -3.130 1.00 65.69 102 THR A CA 1
ATOM 820 C C . THR A 1 102 ? -11.754 -8.206 -2.291 1.00 65.69 102 THR A C 1
ATOM 822 O O . THR A 1 102 ? -11.001 -7.313 -1.920 1.00 65.69 102 THR A O 1
ATOM 825 N N . TYR A 1 103 ? -13.050 -8.227 -1.972 1.00 76.50 103 TYR A N 1
ATOM 826 C CA . TYR A 1 103 ? -13.663 -7.215 -1.107 1.00 76.50 103 TYR A CA 1
ATOM 827 C C . TYR A 1 103 ? -12.852 -6.987 0.174 1.00 76.50 103 TYR A C 1
ATOM 829 O O . TYR A 1 103 ? -12.280 -7.925 0.741 1.00 76.50 103 TYR A O 1
ATOM 837 N N . ASN A 1 104 ? -12.838 -5.742 0.653 1.00 86.81 104 ASN A N 1
ATOM 838 C CA . ASN A 1 104 ? -12.067 -5.332 1.828 1.00 86.81 104 ASN A CA 1
ATOM 839 C C . ASN A 1 104 ? -10.545 -5.563 1.691 1.00 86.81 104 ASN A C 1
ATOM 841 O O . ASN A 1 104 ? -9.861 -5.818 2.685 1.00 86.81 104 ASN A O 1
ATOM 845 N N . TYR A 1 105 ? -9.986 -5.492 0.481 1.00 89.31 105 TYR A N 1
ATOM 846 C CA . TYR A 1 105 ? -8.544 -5.577 0.246 1.00 89.31 105 TYR A CA 1
ATOM 847 C C . TYR A 1 105 ? -7.984 -4.264 -0.295 1.00 89.31 105 TYR A C 1
ATOM 849 O O . TYR A 1 105 ? -8.483 -3.706 -1.271 1.00 89.31 105 TYR A O 1
ATOM 857 N N . ILE A 1 106 ? -6.912 -3.781 0.332 1.00 90.81 106 ILE A N 1
ATOM 858 C CA . ILE A 1 106 ? -6.147 -2.629 -0.149 1.00 90.81 106 ILE A CA 1
ATOM 859 C C . ILE A 1 106 ? -4.668 -3.002 -0.147 1.00 90.81 106 ILE A C 1
ATOM 861 O O . ILE A 1 106 ? -4.149 -3.600 0.795 1.00 90.81 106 ILE A O 1
ATOM 865 N N . SER A 1 107 ? -3.961 -2.629 -1.202 1.00 90.12 107 SER A N 1
ATOM 866 C CA . SER A 1 107 ? -2.531 -2.892 -1.348 1.00 90.12 107 SER A CA 1
ATOM 867 C C . SER A 1 107 ? -1.747 -1.585 -1.366 1.00 90.12 107 SER A C 1
ATOM 869 O O . SER A 1 107 ? -2.188 -0.594 -1.941 1.00 90.12 107 SER A O 1
ATOM 871 N N . ILE A 1 108 ? -0.590 -1.568 -0.713 1.00 90.75 108 ILE A N 1
ATOM 872 C CA . ILE A 1 108 ? 0.345 -0.441 -0.695 1.00 90.75 108 ILE A CA 1
ATOM 873 C C . ILE A 1 108 ? 1.605 -0.891 -1.424 1.00 90.75 108 ILE A C 1
ATOM 875 O O . ILE A 1 108 ? 2.238 -1.851 -0.996 1.00 90.75 108 ILE A O 1
ATOM 879 N N . PHE A 1 109 ? 2.003 -0.194 -2.478 1.00 87.25 109 PHE A N 1
ATOM 880 C CA . PHE A 1 109 ? 3.214 -0.501 -3.229 1.00 87.25 109 PHE A CA 1
ATOM 881 C C . PHE A 1 109 ? 4.302 0.536 -2.951 1.00 87.25 109 PHE A C 1
ATOM 883 O O . PHE A 1 109 ? 4.168 1.712 -3.302 1.00 87.25 109 PHE A O 1
ATOM 890 N N . LEU A 1 110 ? 5.391 0.089 -2.320 1.00 85.38 110 LEU A N 1
ATOM 891 C CA . LEU A 1 110 ? 6.598 0.888 -2.116 1.00 85.38 110 LEU A CA 1
ATOM 892 C C . LEU A 1 110 ? 7.496 0.761 -3.337 1.00 85.38 110 LEU A C 1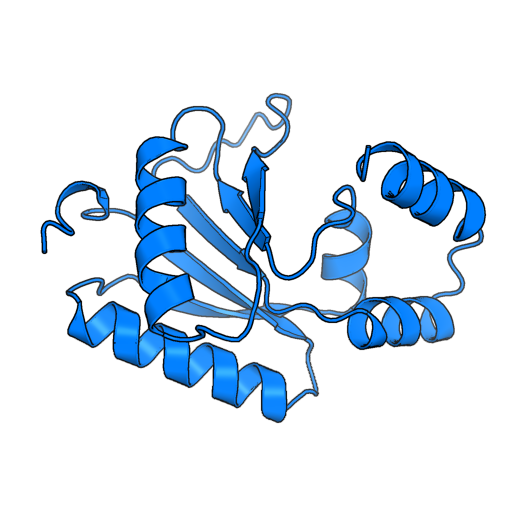
ATOM 894 O O . LEU A 1 110 ? 8.285 -0.177 -3.455 1.00 85.38 110 LEU A O 1
ATOM 898 N N . GLU A 1 111 ? 7.345 1.711 -4.248 1.00 75.25 111 GLU A N 1
ATOM 899 C CA . GLU A 1 111 ? 8.065 1.753 -5.514 1.00 75.25 111 GLU A CA 1
ATOM 900 C C . GLU A 1 111 ? 8.770 3.100 -5.672 1.00 75.25 111 GLU A C 1
ATOM 902 O O . GLU A 1 111 ? 8.266 4.142 -5.246 1.00 75.25 111 GLU A O 1
ATOM 907 N N . ASP A 1 112 ? 9.937 3.064 -6.308 1.00 67.00 112 ASP A N 1
ATOM 908 C CA . ASP A 1 112 ? 10.677 4.234 -6.764 1.00 67.00 112 ASP A CA 1
ATOM 909 C C . ASP A 1 112 ? 11.048 4.076 -8.248 1.00 67.00 112 ASP A C 1
ATOM 911 O O . ASP A 1 112 ? 11.020 2.982 -8.819 1.00 67.00 112 ASP A O 1
ATOM 915 N N . GLU A 1 113 ? 11.410 5.185 -8.892 1.00 59.34 113 GLU A N 1
ATOM 916 C CA . GLU A 1 113 ? 11.830 5.195 -10.301 1.00 59.34 113 GLU A CA 1
ATOM 917 C C . GLU A 1 113 ? 13.030 4.260 -10.558 1.00 59.34 113 GLU A C 1
ATOM 919 O O . GLU A 1 113 ? 13.183 3.683 -11.641 1.00 59.34 113 GLU A O 1
ATOM 924 N N . TYR A 1 114 ? 13.862 4.044 -9.535 1.00 61.06 114 TYR A N 1
ATOM 925 C CA . TYR A 1 114 ? 14.978 3.106 -9.586 1.00 61.06 114 TYR A CA 1
ATOM 926 C C . TYR A 1 114 ? 14.516 1.645 -9.636 1.00 61.06 114 TYR A C 1
ATOM 928 O O . TYR A 1 114 ? 15.057 0.861 -10.410 1.00 61.06 114 TYR A O 1
ATOM 936 N N . THR A 1 115 ? 13.489 1.274 -8.872 1.00 63.25 115 THR A N 1
ATOM 937 C CA . THR A 1 115 ? 12.852 -0.049 -8.885 1.00 63.25 115 THR A CA 1
ATOM 938 C C . THR A 1 115 ? 12.336 -0.343 -10.282 1.00 63.25 115 THR A C 1
ATOM 940 O O . THR A 1 115 ? 12.661 -1.385 -10.842 1.00 63.25 115 THR A O 1
ATOM 943 N N . PHE A 1 116 ? 11.655 0.617 -10.906 1.00 61.53 116 PHE A N 1
ATOM 944 C CA . PHE A 1 116 ? 11.215 0.501 -12.294 1.00 61.53 116 PHE A CA 1
ATOM 945 C C . PHE A 1 116 ? 12.393 0.287 -13.266 1.00 61.53 116 PHE A C 1
ATOM 947 O O . PHE A 1 116 ? 12.385 -0.640 -14.080 1.00 61.53 116 PHE A O 1
ATOM 954 N N . SER A 1 117 ? 13.453 1.088 -13.136 1.00 58.28 117 SER A N 1
ATOM 955 C CA . SER A 1 117 ? 14.636 1.035 -14.010 1.00 58.28 117 SER A CA 1
ATOM 956 C C . SER A 1 117 ? 15.468 -0.250 -13.847 1.00 58.28 117 SER A C 1
ATOM 958 O O . SER A 1 117 ? 15.941 -0.820 -14.832 1.00 58.28 117 SER A O 1
ATOM 960 N N . ALA A 1 118 ? 15.639 -0.740 -12.616 1.00 58.91 118 ALA A N 1
ATOM 961 C CA . ALA A 1 118 ? 16.413 -1.941 -12.295 1.00 58.91 118 ALA A CA 1
ATOM 962 C C . ALA A 1 118 ? 15.710 -3.220 -12.764 1.00 58.91 118 ALA A C 1
ATOM 964 O O . ALA A 1 118 ? 16.343 -4.137 -13.290 1.00 58.91 118 ALA A O 1
ATOM 965 N N . ILE A 1 119 ? 14.387 -3.262 -12.615 1.00 58.16 119 ILE A N 1
ATOM 966 C CA . ILE A 1 119 ? 13.543 -4.324 -13.152 1.00 58.16 119 ILE A CA 1
ATOM 967 C C . ILE A 1 119 ? 13.651 -4.340 -14.686 1.00 58.16 119 ILE A C 1
ATOM 969 O O . ILE A 1 119 ? 13.924 -5.377 -15.284 1.00 58.16 119 ILE A O 1
ATOM 973 N N . TYR A 1 120 ? 13.548 -3.182 -15.330 1.00 59.97 120 TYR A N 1
ATOM 974 C CA . TYR A 1 120 ? 13.642 -3.067 -16.784 1.00 59.97 120 TYR A CA 1
ATOM 975 C C . TYR A 1 120 ? 14.991 -3.533 -17.353 1.00 59.97 120 TYR A C 1
ATOM 977 O O . TYR A 1 120 ? 15.019 -4.326 -18.293 1.00 59.97 120 TYR A O 1
ATOM 985 N N . SER A 1 121 ? 16.104 -3.072 -16.767 1.00 56.06 121 SER A N 1
ATOM 986 C CA . SER A 1 121 ? 17.472 -3.453 -17.164 1.00 56.06 121 SER A CA 1
ATOM 987 C C . SER A 1 121 ? 17.673 -4.974 -17.162 1.00 56.06 121 SER A C 1
ATOM 989 O O . SER A 1 121 ? 18.343 -5.524 -18.034 1.00 56.06 121 SER A O 1
ATOM 991 N N . LYS A 1 122 ? 17.030 -5.668 -16.217 1.00 55.84 122 LYS A N 1
ATOM 992 C CA . LYS A 1 122 ? 17.136 -7.119 -16.057 1.00 55.84 122 LYS A CA 1
ATOM 993 C C . LYS A 1 122 ? 16.235 -7.924 -17.005 1.00 55.84 122 LYS A C 1
ATOM 995 O O . LYS A 1 122 ? 16.602 -9.046 -17.341 1.00 55.84 122 LYS A O 1
ATOM 1000 N N . TYR A 1 123 ? 15.081 -7.388 -17.419 1.00 54.62 123 TYR A N 1
ATOM 1001 C CA . TYR A 1 123 ? 14.062 -8.144 -18.174 1.00 54.62 123 TYR A CA 1
ATOM 1002 C C . TYR A 1 123 ? 13.785 -7.640 -19.600 1.00 54.62 123 TYR A C 1
ATOM 1004 O O . TYR A 1 123 ? 13.005 -8.265 -20.312 1.00 54.62 123 TYR A O 1
ATOM 1012 N N . GLY A 1 124 ? 14.426 -6.557 -20.053 1.00 49.91 124 GLY A N 1
ATOM 1013 C CA . GLY A 1 124 ? 14.474 -6.187 -21.475 1.00 49.91 124 GLY A CA 1
ATOM 1014 C C . GLY A 1 124 ? 13.115 -5.877 -22.118 1.00 49.91 124 GLY A C 1
ATOM 1015 O O . GLY A 1 124 ? 12.870 -6.257 -23.258 1.00 49.91 124 GLY A O 1
ATOM 1016 N N . ILE A 1 125 ? 12.200 -5.212 -21.408 1.00 54.00 125 ILE A N 1
ATOM 1017 C CA . ILE A 1 125 ? 10.835 -4.971 -21.907 1.00 54.00 125 ILE A CA 1
ATOM 1018 C C . ILE A 1 125 ? 10.812 -3.739 -22.819 1.00 54.00 125 ILE A C 1
ATOM 1020 O O . ILE A 1 125 ? 10.609 -2.635 -22.357 1.00 54.00 125 ILE A O 1
ATOM 1024 N N . TYR A 1 126 ? 10.981 -3.926 -24.124 1.00 45.66 126 TYR A N 1
ATOM 1025 C CA . TYR A 1 126 ? 11.151 -2.941 -25.215 1.00 45.66 126 TYR A CA 1
ATOM 1026 C C . TYR A 1 126 ? 10.172 -1.735 -25.380 1.00 45.66 126 TYR A C 1
ATOM 1028 O O . TYR A 1 126 ? 10.039 -1.222 -26.486 1.00 45.66 126 TYR A O 1
ATOM 1036 N N . ASN A 1 127 ? 9.473 -1.218 -24.362 1.00 50.66 127 ASN A N 1
ATOM 1037 C CA . ASN A 1 127 ? 8.482 -0.138 -24.545 1.00 50.66 127 ASN A CA 1
ATOM 1038 C C . ASN A 1 127 ? 8.518 0.986 -23.489 1.00 50.66 127 ASN A C 1
ATOM 1040 O O . ASN A 1 127 ? 7.477 1.493 -23.063 1.00 50.66 127 ASN A O 1
ATOM 1044 N N . MET A 1 128 ? 9.718 1.430 -23.100 1.00 47.09 128 MET A N 1
ATOM 1045 C CA . MET A 1 128 ? 9.900 2.623 -22.253 1.00 47.09 128 MET A CA 1
ATOM 1046 C C . MET A 1 128 ? 9.232 3.874 -22.830 1.00 47.09 128 MET A C 1
ATOM 1048 O O . MET A 1 128 ? 8.603 4.611 -22.075 1.00 47.09 128 MET A O 1
ATOM 1052 N N . ASP A 1 129 ? 9.298 4.093 -24.145 1.00 48.09 129 ASP A N 1
ATOM 1053 C CA . ASP A 1 129 ? 8.713 5.291 -24.755 1.00 48.09 129 ASP A CA 1
ATOM 1054 C C . ASP A 1 129 ? 7.191 5.296 -24.645 1.00 48.09 129 ASP A C 1
ATOM 1056 O O . ASP A 1 129 ? 6.618 6.318 -24.299 1.00 48.09 129 ASP A O 1
ATOM 1060 N N . ARG A 1 130 ? 6.514 4.154 -24.811 1.00 47.59 130 ARG A N 1
ATOM 1061 C CA . ARG A 1 130 ? 5.052 4.078 -24.645 1.00 47.59 130 ARG A CA 1
ATOM 1062 C C . ARG A 1 130 ? 4.599 4.291 -23.202 1.00 47.59 130 ARG A C 1
ATOM 1064 O O . ARG A 1 130 ? 3.569 4.930 -22.988 1.00 47.59 130 ARG A O 1
ATOM 1071 N N . ILE A 1 131 ? 5.341 3.773 -22.223 1.00 49.16 131 ILE A N 1
ATOM 1072 C CA . ILE A 1 131 ? 5.000 3.933 -20.802 1.00 49.16 131 ILE A CA 1
ATOM 1073 C C . ILE A 1 131 ? 5.322 5.360 -20.350 1.00 49.16 131 ILE A C 1
ATOM 1075 O O . ILE A 1 131 ? 4.427 6.042 -19.865 1.00 49.16 131 ILE A O 1
ATOM 1079 N N . LYS A 1 132 ? 6.529 5.880 -20.621 1.00 47.06 132 LYS A N 1
ATOM 1080 C CA . LYS A 1 132 ? 6.889 7.284 -20.347 1.00 47.06 132 LYS A CA 1
ATOM 1081 C C . LYS A 1 132 ? 5.954 8.272 -21.042 1.00 47.06 132 LYS A C 1
ATOM 1083 O O . LYS A 1 132 ? 5.594 9.279 -20.441 1.00 47.06 132 LYS A O 1
ATOM 1088 N N . PHE A 1 133 ? 5.514 7.982 -22.267 1.00 45.53 133 PHE A N 1
ATOM 1089 C CA . PHE A 1 133 ? 4.548 8.809 -22.991 1.00 45.53 133 PHE A CA 1
ATOM 1090 C C . PHE A 1 133 ? 3.167 8.805 -22.322 1.00 45.53 133 PHE A C 1
ATOM 1092 O O . PHE A 1 133 ? 2.562 9.865 -22.171 1.00 45.53 133 PHE A O 1
ATOM 1099 N N . LYS A 1 134 ? 2.686 7.651 -21.833 1.00 44.66 134 LYS A N 1
ATOM 1100 C CA . LYS A 1 134 ? 1.473 7.591 -20.995 1.00 44.66 134 LYS A CA 1
ATOM 1101 C C . LYS A 1 134 ? 1.653 8.333 -19.663 1.00 44.66 134 LYS A C 1
ATOM 1103 O O . LYS A 1 134 ? 0.731 9.014 -19.226 1.00 44.66 134 LYS A O 1
ATOM 1108 N N . CYS A 1 135 ? 2.839 8.275 -19.059 1.00 47.44 135 CYS A N 1
ATOM 1109 C CA . CYS A 1 135 ? 3.135 8.937 -17.786 1.00 47.44 135 CYS A CA 1
ATOM 1110 C C . CYS A 1 135 ? 3.251 10.460 -17.898 1.00 47.44 135 CYS A C 1
ATOM 1112 O O . CYS A 1 135 ? 2.769 11.177 -17.026 1.00 47.44 135 CYS A O 1
ATOM 1114 N N . ASN A 1 136 ? 3.851 10.966 -18.975 1.00 41.53 136 ASN A N 1
ATOM 1115 C CA . ASN A 1 136 ? 3.983 12.402 -19.217 1.00 41.53 136 ASN A CA 1
ATOM 1116 C C . ASN A 1 136 ? 2.660 13.058 -19.636 1.00 41.53 136 ASN A C 1
ATOM 1118 O O . ASN A 1 136 ? 2.456 14.230 -19.331 1.00 41.53 136 ASN A O 1
ATOM 1122 N N . ASN A 1 137 ? 1.747 12.324 -20.281 1.00 40.53 137 ASN A N 1
ATOM 1123 C CA . ASN A 1 137 ? 0.436 12.858 -20.666 1.00 40.53 137 ASN A CA 1
ATOM 1124 C C . ASN A 1 137 ? -0.582 12.918 -19.513 1.00 40.53 137 ASN A C 1
ATOM 1126 O O . ASN A 1 137 ? -1.496 13.728 -19.586 1.00 40.53 137 ASN A O 1
ATOM 1130 N N . ASN A 1 138 ? -0.403 12.142 -18.437 1.00 39.50 138 ASN A N 1
ATOM 1131 C CA . ASN A 1 138 ? -1.253 12.190 -17.234 1.00 39.50 138 ASN A CA 1
ATOM 1132 C C . ASN A 1 138 ? -0.752 13.177 -16.154 1.00 39.50 138 ASN A C 1
ATOM 1134 O O . ASN A 1 138 ? -1.291 13.214 -15.052 1.00 39.50 138 ASN A O 1
ATOM 1138 N N . ARG A 1 139 ? 0.299 13.962 -16.442 1.00 39.91 139 ARG A N 1
ATOM 1139 C CA . ARG A 1 139 ? 0.833 15.029 -15.567 1.00 39.91 139 ARG A CA 1
ATOM 1140 C C . ARG A 1 139 ? 0.318 16.436 -15.930 1.00 39.91 139 ARG A C 1
ATOM 1142 O O . ARG A 1 139 ? 0.880 17.414 -15.440 1.00 39.91 139 ARG A O 1
ATOM 1149 N N . ARG A 1 140 ? -0.685 16.546 -16.806 1.00 34.50 140 ARG A N 1
ATOM 1150 C CA . ARG A 1 140 ? -1.310 17.814 -17.218 1.00 34.50 140 ARG A CA 1
ATOM 1151 C C . ARG A 1 140 ? -2.705 17.963 -16.642 1.00 34.50 140 ARG A C 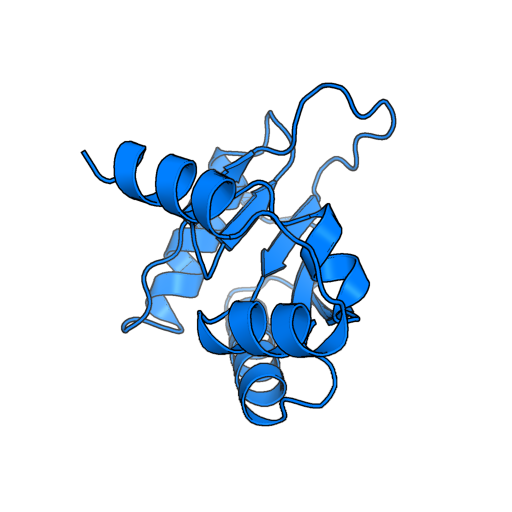1
ATOM 1153 O O . ARG A 1 140 ? -3.433 16.950 -16.651 1.00 34.50 140 ARG A O 1
#

pLDDT: mean 75.52, std 17.93, range [34.5, 96.12]

Solvent-accessible surface area (backbone atoms only — not comparable to full-atom values): 8223 Å² total; per-residue (Å²): 132,91,51,70,76,51,63,85,37,41,35,39,37,36,24,52,70,92,38,66,69,49,48,53,51,48,51,51,52,48,53,51,42,38,75,66,66,49,76,51,59,44,82,39,79,35,52,62,68,60,50,59,79,67,52,86,60,80,55,64,26,30,37,36,28,51,80,86,41,58,70,41,49,52,51,50,47,60,53,48,37,70,77,44,69,94,52,70,77,36,82,42,71,49,74,85,86,56,90,78,74,61,82,56,41,39,39,37,41,62,49,50,76,61,56,56,51,56,39,40,74,75,67,67,68,93,50,62,66,63,52,52,51,56,38,62,63,71,73,113

Nearest PDB structures (foldseek):
  3czc-assembly1_A  TM=5.969E-01  e=1.706E+00  Streptococcus 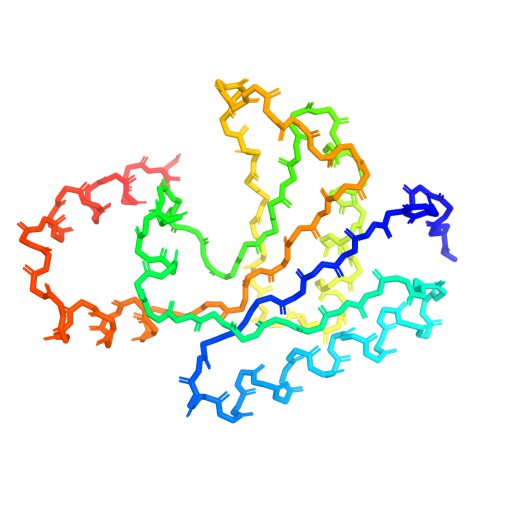mutans
  5fkz-assembly1_E  TM=2.689E-01  e=2.204E-01  Escherichia coli K-12
  4in9-assembly1_A  TM=5.945E-01  e=3.234E+00  Tannerella forsythia

Radius of gyration: 15.16 Å; Cα contacts (8 Å, |Δi|>4): 192; chains: 1; bounding box: 34×30×42 Å

Sequence (140 aa):
MDVAILDGFKVEIFFLSGRQDLYNAALSIKNKLSDYGLKNVRLRQSSANTFIFDLVGCHWPNIRYDPGEESAASKLKSIVEKIVPNQTWYLHALNQDYSDRTYNYISIFLEDEYTFSAIYSKYGIYNMDRIKFKCNNNRR

Mean predicted aligned error: 8.9 Å

Foldseek 3Di:
DDLVLLPPAAEEEEDEPPPVVRVVLLVLLQVQVVVVVNDRYYYDHDYLVNCVVVPPDLFPFEKEDEVPSVVNSVVSLVSSCVSVVVDDYYYDYDDPPDPDHDPRYMYTYHDDPVSVVVSCVVPVPPPPVVSVVVNVVVVD